Protein AF-A0A1X0QSN0-F1 (afdb_monomer_lite)

Structure (mmCIF, N/CA/C/O backbone):
data_AF-A0A1X0QSN0-F1
#
_entry.id   AF-A0A1X0QSN0-F1
#
loop_
_atom_site.group_PDB
_atom_site.id
_atom_site.type_symbol
_atom_site.label_atom_id
_atom_site.label_alt_id
_atom_site.label_comp_id
_atom_site.label_asym_id
_atom_site.label_entity_id
_atom_site.label_seq_id
_atom_site.pdbx_PDB_ins_code
_atom_site.Cartn_x
_atom_site.Cartn_y
_atom_site.Cartn_z
_atom_site.occupancy
_atom_site.B_iso_or_equiv
_atom_site.auth_seq_id
_atom_site.auth_comp_id
_atom_site.auth_asym_id
_atom_site.auth_atom_id
_atom_site.pdbx_PDB_model_num
ATOM 1 N N . MET A 1 1 ? 31.494 -22.945 -21.899 1.00 35.03 1 MET A N 1
ATOM 2 C CA . MET A 1 1 ? 31.257 -22.246 -20.621 1.00 35.03 1 MET A CA 1
ATOM 3 C C . MET A 1 1 ? 31.284 -20.762 -20.936 1.00 35.03 1 MET A C 1
ATOM 5 O O . MET A 1 1 ? 32.358 -20.202 -21.082 1.00 35.03 1 MET A O 1
ATOM 9 N N . ALA A 1 2 ? 30.118 -20.188 -21.227 1.00 31.03 2 ALA A N 1
ATOM 10 C CA . ALA A 1 2 ? 29.976 -18.769 -21.532 1.00 31.03 2 ALA A CA 1
ATOM 11 C C . ALA A 1 2 ? 29.382 -18.105 -20.291 1.00 31.03 2 ALA A C 1
ATOM 13 O O . ALA A 1 2 ? 28.341 -18.544 -19.804 1.00 31.03 2 ALA A O 1
ATOM 14 N N . ILE A 1 3 ? 30.094 -17.122 -19.748 1.00 39.66 3 ILE A N 1
ATOM 15 C CA . ILE A 1 3 ? 29.598 -16.263 -18.678 1.00 39.66 3 ILE A CA 1
ATOM 16 C C . ILE A 1 3 ? 28.596 -15.323 -19.343 1.00 39.66 3 ILE A C 1
ATOM 18 O O . ILE A 1 3 ? 28.978 -14.517 -20.189 1.00 39.66 3 ILE A O 1
ATOM 22 N N . VAL A 1 4 ? 27.316 -15.496 -19.027 1.00 39.47 4 VAL A N 1
ATOM 23 C CA . VAL A 1 4 ? 26.269 -14.566 -19.448 1.00 39.47 4 VAL A CA 1
ATOM 24 C C . VAL A 1 4 ? 26.331 -13.396 -18.474 1.00 39.47 4 VAL A C 1
ATOM 26 O O . VAL A 1 4 ? 26.205 -13.576 -17.265 1.00 39.47 4 VAL A O 1
ATOM 29 N N . ASN A 1 5 ? 26.653 -12.223 -19.010 1.00 39.06 5 ASN A N 1
ATOM 30 C CA . ASN A 1 5 ? 26.757 -10.976 -18.271 1.00 39.06 5 ASN A CA 1
ATOM 31 C C . ASN A 1 5 ? 25.329 -10.459 -18.045 1.00 39.06 5 ASN A C 1
ATOM 33 O O . ASN A 1 5 ? 24.716 -9.909 -18.956 1.00 39.06 5 ASN A O 1
ATOM 37 N N . ASP A 1 6 ? 24.794 -10.682 -16.850 1.00 46.66 6 ASP A N 1
ATOM 38 C CA . ASP A 1 6 ? 23.385 -10.459 -16.484 1.00 46.66 6 ASP A CA 1
ATOM 39 C C . ASP A 1 6 ? 23.054 -8.978 -16.182 1.00 46.66 6 ASP A C 1
ATOM 41 O O . ASP A 1 6 ? 22.202 -8.662 -15.356 1.00 46.66 6 ASP A O 1
ATOM 45 N N . SER A 1 7 ? 23.775 -8.034 -16.797 1.00 49.53 7 SER A N 1
ATOM 46 C CA . SER A 1 7 ? 23.717 -6.608 -16.436 1.00 49.53 7 SER A CA 1
ATOM 47 C C . SER A 1 7 ? 23.058 -5.698 -17.476 1.00 49.53 7 SER A C 1
ATOM 49 O O . SER A 1 7 ? 23.071 -4.484 -17.291 1.00 49.53 7 SER A O 1
ATOM 51 N N . GLU A 1 8 ? 22.487 -6.235 -18.558 1.00 43.44 8 GLU A N 1
ATOM 52 C CA . GLU A 1 8 ? 21.921 -5.419 -19.650 1.00 43.44 8 GLU A CA 1
ATOM 53 C C . GLU A 1 8 ? 20.454 -5.711 -20.015 1.00 43.44 8 GLU A C 1
ATOM 55 O O . GLU A 1 8 ? 19.983 -5.217 -21.033 1.00 43.44 8 GLU A O 1
ATOM 60 N N . ASP A 1 9 ? 19.680 -6.417 -19.183 1.00 45.47 9 ASP A N 1
ATOM 61 C CA . ASP A 1 9 ? 18.291 -6.785 -19.536 1.00 45.47 9 ASP A CA 1
ATOM 62 C C . ASP A 1 9 ? 17.195 -5.999 -18.788 1.00 45.47 9 ASP A C 1
ATOM 64 O O . ASP A 1 9 ? 16.027 -6.376 -18.757 1.00 45.47 9 ASP A O 1
ATOM 68 N N . ASN A 1 10 ? 17.541 -4.836 -18.224 1.00 48.31 10 ASN A N 1
ATOM 69 C CA . ASN A 1 10 ? 16.561 -3.901 -17.646 1.00 48.31 10 ASN A CA 1
ATOM 70 C C . ASN A 1 10 ? 16.031 -2.864 -18.657 1.00 48.31 10 ASN A C 1
ATOM 72 O O . ASN A 1 10 ? 15.166 -2.051 -18.321 1.00 48.31 10 ASN A O 1
ATOM 76 N N . LEU A 1 11 ? 16.512 -2.874 -19.908 1.00 42.22 11 LEU A N 1
ATOM 77 C CA . LEU A 1 11 ? 16.116 -1.885 -20.920 1.00 42.22 11 LEU A CA 1
ATOM 78 C C . LEU A 1 11 ? 14.789 -2.209 -21.637 1.00 42.22 11 LEU A C 1
ATOM 80 O O . LEU A 1 11 ? 14.264 -1.354 -22.350 1.00 42.22 11 LEU A O 1
ATOM 84 N N . HIS A 1 12 ? 14.223 -3.405 -21.437 1.00 46.59 12 HIS A N 1
ATOM 85 C CA . HIS A 1 12 ? 13.094 -3.919 -22.227 1.00 46.59 12 HIS A CA 1
ATOM 86 C C . HIS A 1 12 ? 11.853 -4.326 -21.421 1.00 46.59 12 HIS A C 1
ATOM 88 O O . HIS A 1 12 ? 10.980 -5.032 -21.932 1.00 46.59 12 HIS A O 1
ATOM 94 N N . LEU A 1 13 ? 11.693 -3.843 -20.186 1.00 45.81 13 LEU A N 1
ATOM 95 C CA . LEU A 1 13 ? 10.382 -3.930 -19.546 1.00 45.81 13 LEU A CA 1
ATOM 96 C C . LEU A 1 13 ? 9.405 -3.020 -20.308 1.00 45.81 13 LEU A C 1
ATOM 98 O O . LEU A 1 13 ? 9.605 -1.804 -20.386 1.00 45.81 13 LEU A O 1
ATOM 102 N N . LEU A 1 14 ? 8.359 -3.628 -20.890 1.00 40.97 14 LEU A N 1
ATOM 103 C CA . LEU A 1 14 ? 7.193 -2.925 -21.439 1.00 40.97 14 LEU A CA 1
ATOM 104 C C . LEU A 1 14 ? 6.759 -1.835 -20.453 1.00 40.97 14 LEU A C 1
ATOM 106 O O . LEU A 1 14 ? 6.867 -2.027 -19.245 1.00 40.97 14 LEU A O 1
ATOM 110 N N . PHE A 1 15 ? 6.275 -0.696 -20.950 1.00 46.91 15 PHE A N 1
ATOM 111 C CA . PHE A 1 15 ? 5.929 0.459 -20.111 1.00 46.91 15 PHE A CA 1
ATOM 112 C C . PHE A 1 15 ? 5.010 0.097 -18.928 1.00 46.91 15 PHE A C 1
ATOM 114 O O . PHE A 1 15 ? 5.163 0.682 -17.867 1.00 46.91 15 PHE A O 1
ATOM 121 N N . GLU A 1 16 ? 4.151 -0.915 -19.095 1.00 44.47 16 GLU A N 1
ATOM 122 C CA . GLU A 1 16 ? 3.235 -1.494 -18.094 1.00 44.47 16 GLU A CA 1
ATOM 123 C C . GLU A 1 16 ? 3.913 -2.336 -16.991 1.00 44.47 16 GLU A C 1
ATOM 125 O O . GLU A 1 16 ? 3.261 -2.753 -16.041 1.00 44.47 16 GLU A O 1
ATOM 130 N N . ARG A 1 17 ? 5.212 -2.628 -17.121 1.00 47.34 17 ARG A N 1
ATOM 131 C CA . ARG A 1 17 ? 6.011 -3.446 -16.191 1.00 47.34 17 ARG A CA 1
ATOM 132 C C . ARG A 1 17 ? 7.044 -2.634 -15.412 1.00 47.34 17 ARG A C 1
ATOM 134 O O . ARG A 1 17 ? 7.870 -3.213 -14.711 1.00 47.34 17 ARG A O 1
ATOM 141 N N . ARG A 1 18 ? 7.043 -1.303 -15.538 1.00 57.09 18 ARG A N 1
ATOM 142 C CA . ARG A 1 18 ? 7.853 -0.445 -14.663 1.00 57.09 18 ARG A CA 1
ATOM 143 C C . ARG A 1 18 ? 7.168 -0.357 -13.297 1.00 57.09 18 ARG A C 1
ATOM 145 O O . ARG A 1 18 ? 5.959 -0.141 -13.243 1.00 57.09 18 ARG A O 1
ATOM 152 N N . SER A 1 19 ? 7.935 -0.476 -12.212 1.00 57.44 19 SER A N 1
ATOM 153 C CA . SER A 1 19 ? 7.474 -0.181 -10.843 1.00 57.44 19 SER A CA 1
ATOM 154 C C . SER A 1 19 ? 6.618 1.091 -10.831 1.00 57.44 19 SER A C 1
ATOM 156 O O . SER A 1 19 ? 7.028 2.100 -11.413 1.00 57.44 19 SER A O 1
ATOM 158 N N . GLY A 1 20 ? 5.425 1.049 -10.237 1.00 60.78 20 GLY A N 1
ATOM 159 C CA . GLY A 1 20 ? 4.528 2.203 -10.186 1.00 60.78 20 GLY A CA 1
ATOM 160 C C . GLY A 1 20 ? 3.598 2.386 -11.392 1.00 60.78 20 GLY A C 1
ATOM 161 O O . GLY A 1 20 ? 2.841 3.362 -11.408 1.00 60.78 20 GLY A O 1
ATOM 162 N N . THR A 1 21 ? 3.610 1.511 -12.406 1.00 66.62 21 THR A N 1
ATOM 163 C CA . THR A 1 21 ? 2.758 1.652 -13.616 1.00 66.62 21 THR A CA 1
ATOM 164 C C . THR A 1 21 ? 1.676 0.585 -13.775 1.00 66.62 21 THR A C 1
ATOM 166 O O . THR A 1 21 ? 0.751 0.784 -14.567 1.00 66.62 21 THR A O 1
ATOM 169 N N . ASP A 1 22 ? 1.723 -0.501 -12.998 1.00 74.88 22 ASP A N 1
ATOM 170 C CA . ASP A 1 22 ? 0.722 -1.563 -13.080 1.00 74.88 22 ASP A CA 1
ATOM 171 C C . ASP A 1 22 ? -0.625 -1.095 -12.511 1.00 74.88 22 ASP A C 1
ATOM 173 O O . ASP A 1 22 ? -0.839 -0.980 -11.303 1.00 74.88 22 ASP A O 1
ATOM 177 N N . THR A 1 23 ? -1.563 -0.823 -13.413 1.00 79.75 23 THR A N 1
ATOM 178 C CA . THR A 1 23 ? -2.895 -0.327 -13.053 1.00 79.75 23 THR A CA 1
ATOM 179 C C . THR A 1 23 ? -3.766 -1.423 -12.436 1.00 79.75 23 THR A C 1
ATOM 181 O O .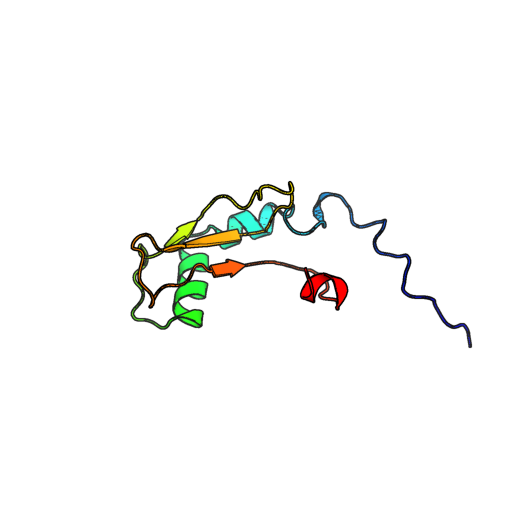 THR A 1 23 ? -4.623 -1.123 -11.604 1.00 79.75 23 THR A O 1
ATOM 184 N N . THR A 1 24 ? -3.538 -2.691 -12.792 1.00 85.44 24 THR A N 1
ATOM 185 C CA . THR A 1 24 ? -4.351 -3.813 -12.300 1.00 85.44 24 THR A CA 1
ATOM 186 C C . THR A 1 24 ? -4.066 -4.059 -10.830 1.00 85.44 24 THR A C 1
ATOM 188 O O . THR A 1 24 ? -4.988 -4.066 -10.013 1.00 85.44 24 THR A O 1
ATOM 191 N N . SER A 1 25 ? -2.788 -4.183 -10.476 1.00 84.50 25 SER A N 1
ATOM 192 C CA . SER A 1 25 ? -2.392 -4.353 -9.081 1.00 84.50 25 SER A CA 1
ATOM 193 C C . SER A 1 25 ? -2.808 -3.155 -8.233 1.00 84.50 25 SER A C 1
ATOM 195 O O . SER A 1 25 ? -3.373 -3.336 -7.159 1.00 84.50 25 SER A O 1
ATOM 197 N N . LYS A 1 26 ? -2.658 -1.925 -8.740 1.00 86.69 26 LYS A N 1
ATOM 198 C CA . LYS A 1 26 ? -3.157 -0.722 -8.054 1.00 86.69 26 LYS A CA 1
ATOM 199 C C . LYS A 1 26 ? -4.650 -0.789 -7.756 1.00 86.69 26 LYS A C 1
ATOM 201 O O . LYS A 1 26 ? -5.060 -0.411 -6.660 1.00 86.69 26 LYS A O 1
ATOM 206 N N . LEU A 1 27 ? -5.462 -1.260 -8.702 1.00 90.06 27 LEU A N 1
ATOM 207 C CA . LEU A 1 27 ? -6.903 -1.390 -8.503 1.00 90.06 27 LEU A CA 1
ATOM 208 C C . LEU A 1 27 ? -7.229 -2.414 -7.409 1.00 90.06 27 LEU A C 1
ATOM 210 O O . LEU A 1 27 ? -8.003 -2.105 -6.508 1.00 90.06 27 LEU A O 1
ATOM 214 N N . VAL A 1 28 ? -6.607 -3.596 -7.464 1.00 93.31 28 VAL A N 1
ATOM 215 C CA . VAL A 1 28 ? -6.806 -4.665 -6.470 1.00 93.31 28 VAL A CA 1
ATOM 216 C C . VAL A 1 28 ? -6.401 -4.195 -5.077 1.00 93.31 28 VAL A C 1
ATOM 218 O O . VAL A 1 28 ? -7.132 -4.399 -4.119 1.00 93.31 28 VAL A O 1
ATOM 221 N N . MET A 1 29 ? -5.264 -3.520 -4.959 1.00 92.00 29 MET A N 1
ATOM 222 C CA . MET A 1 29 ? -4.739 -3.057 -3.675 1.00 92.00 29 MET A CA 1
ATOM 223 C C . MET A 1 29 ? -5.584 -1.933 -3.065 1.00 92.00 29 MET A C 1
ATOM 225 O O . MET A 1 29 ? -5.739 -1.861 -1.851 1.00 92.00 29 MET A O 1
ATOM 229 N N . ASN A 1 30 ? -6.196 -1.087 -3.894 1.00 91.19 30 ASN A N 1
ATOM 230 C CA . ASN A 1 30 ? -7.121 -0.062 -3.412 1.00 91.19 30 ASN A CA 1
ATOM 231 C C . ASN A 1 30 ? -8.518 -0.600 -3.063 1.00 91.19 30 ASN A C 1
ATOM 233 O O . ASN A 1 30 ? -9.323 0.152 -2.504 1.00 91.19 30 ASN A O 1
ATOM 237 N N . ASP A 1 31 ? -8.817 -1.874 -3.340 1.00 94.06 31 ASP A N 1
ATOM 238 C CA . ASP A 1 31 ? -10.027 -2.509 -2.827 1.00 94.06 31 ASP A CA 1
ATOM 239 C C . ASP A 1 31 ? -10.022 -2.505 -1.292 1.00 94.06 31 ASP A C 1
ATOM 241 O O . ASP A 1 31 ? -9.020 -2.808 -0.637 1.00 94.06 31 ASP A O 1
ATOM 245 N N . LYS A 1 32 ? -11.172 -2.174 -0.700 1.00 92.62 32 LYS A N 1
ATOM 246 C CA . LYS A 1 32 ? -11.306 -2.055 0.756 1.00 92.62 32 LYS A CA 1
ATOM 247 C C . LYS A 1 32 ? -10.946 -3.364 1.466 1.00 92.62 32 LYS A C 1
ATOM 249 O O . LYS A 1 32 ? -10.308 -3.326 2.514 1.00 92.62 32 LYS A O 1
ATOM 254 N N . THR A 1 33 ? -11.333 -4.502 0.898 1.00 93.81 33 THR A N 1
ATOM 255 C CA . THR A 1 33 ? -11.092 -5.827 1.479 1.00 93.81 33 THR A CA 1
ATOM 256 C C . THR A 1 33 ? -9.603 -6.135 1.493 1.00 93.81 33 THR A C 1
ATOM 258 O O . THR A 1 33 ? -9.063 -6.501 2.533 1.00 93.81 33 THR A O 1
ATOM 261 N N . VAL A 1 34 ? -8.925 -5.933 0.360 1.00 94.06 34 VAL A N 1
ATOM 262 C CA . VAL A 1 34 ? -7.486 -6.199 0.218 1.00 94.06 34 VAL A CA 1
ATOM 263 C C . VAL A 1 34 ? -6.673 -5.295 1.138 1.00 94.06 34 VAL A C 1
ATOM 265 O O . VAL A 1 34 ? -5.832 -5.781 1.893 1.00 94.06 34 VAL A O 1
ATOM 268 N N . LYS A 1 35 ? -6.975 -3.994 1.151 1.00 93.81 35 LYS A N 1
ATOM 269 C CA . LYS A 1 35 ? -6.341 -3.037 2.061 1.00 93.81 35 LYS A CA 1
ATOM 270 C C . LYS A 1 35 ? -6.488 -3.463 3.528 1.00 93.81 35 LYS A C 1
ATOM 272 O O . LYS A 1 35 ? -5.498 -3.475 4.255 1.00 93.81 35 LYS A O 1
ATOM 277 N N . ASN A 1 36 ? -7.689 -3.853 3.958 1.00 92.44 36 ASN A N 1
ATOM 278 C CA . ASN A 1 36 ? -7.931 -4.266 5.344 1.00 92.44 36 ASN A CA 1
ATOM 279 C C . ASN A 1 36 ? -7.209 -5.570 5.702 1.00 92.44 36 ASN A C 1
ATOM 281 O O . ASN A 1 36 ? -6.714 -5.690 6.819 1.00 92.44 36 ASN A O 1
ATOM 285 N N . ILE A 1 37 ? -7.111 -6.522 4.767 1.00 93.44 37 ILE A N 1
ATOM 286 C CA . ILE A 1 37 ? -6.308 -7.740 4.955 1.00 93.44 37 ILE A CA 1
ATOM 287 C C . ILE A 1 37 ? -4.848 -7.363 5.219 1.00 93.44 37 ILE A C 1
ATOM 289 O O . ILE A 1 37 ? -4.286 -7.790 6.222 1.00 93.44 37 ILE A O 1
ATOM 293 N N . ILE A 1 38 ? -4.256 -6.519 4.369 1.00 93.50 38 ILE A N 1
ATOM 294 C CA . ILE A 1 38 ? -2.851 -6.102 4.496 1.00 93.50 38 ILE A CA 1
ATOM 295 C C . ILE A 1 38 ? -2.603 -5.403 5.835 1.00 93.50 38 ILE A C 1
ATOM 297 O O . ILE A 1 38 ? -1.650 -5.726 6.539 1.00 93.50 38 ILE A O 1
ATOM 301 N N . ILE A 1 39 ? -3.460 -4.448 6.197 1.00 92.50 39 ILE A N 1
ATOM 302 C CA . ILE A 1 39 ? -3.304 -3.670 7.429 1.00 92.50 39 ILE A CA 1
ATOM 303 C C . ILE A 1 39 ? -3.401 -4.569 8.661 1.00 92.50 39 ILE A C 1
ATOM 305 O O . ILE A 1 39 ? -2.561 -4.468 9.554 1.00 92.50 39 ILE A O 1
ATOM 309 N N . ASN A 1 40 ? -4.403 -5.448 8.710 1.00 92.62 40 ASN A N 1
ATOM 310 C CA . ASN A 1 40 ? -4.600 -6.335 9.852 1.00 92.62 40 ASN A CA 1
ATOM 311 C C . ASN A 1 40 ? -3.486 -7.376 9.975 1.00 92.62 40 ASN A C 1
ATOM 313 O O . ASN A 1 40 ? -3.116 -7.724 11.094 1.00 92.62 40 ASN A O 1
ATOM 317 N N . GLU A 1 41 ? -2.922 -7.836 8.858 1.00 93.38 41 GLU A N 1
ATOM 318 C CA . GLU A 1 41 ? -1.779 -8.751 8.875 1.00 93.38 41 GLU A CA 1
ATOM 319 C C . GLU A 1 41 ? -0.512 -8.067 9.411 1.00 93.38 41 GLU A C 1
ATOM 321 O O . GLU A 1 41 ? 0.236 -8.656 10.187 1.00 93.38 41 GLU A O 1
ATOM 326 N N . LEU A 1 42 ? -0.280 -6.801 9.046 1.00 92.12 42 LEU A N 1
ATOM 327 C CA . LEU A 1 42 ? 0.916 -6.063 9.465 1.00 92.12 42 LEU A CA 1
ATOM 328 C C . LEU A 1 42 ? 0.829 -5.517 10.895 1.00 92.12 42 LEU A C 1
ATOM 330 O O . LEU A 1 42 ? 1.833 -5.487 11.605 1.00 92.12 42 LEU A O 1
ATOM 334 N N . LEU A 1 43 ? -0.345 -5.034 11.305 1.00 90.31 43 LEU A N 1
ATOM 335 C CA . LEU A 1 43 ? -0.523 -4.251 12.535 1.00 90.31 43 LEU A CA 1
ATOM 336 C C . LEU A 1 43 ? -1.444 -4.924 13.564 1.00 90.31 43 LEU A C 1
ATOM 338 O O . LEU A 1 43 ? -1.557 -4.451 14.697 1.00 90.31 43 LEU A O 1
ATOM 342 N N . GLY A 1 44 ? -2.075 -6.039 13.198 1.00 89.06 44 GLY A N 1
ATOM 343 C CA . GLY A 1 44 ? -2.945 -6.831 14.057 1.00 89.06 44 GLY A CA 1
ATOM 344 C C . GLY A 1 44 ? -4.442 -6.507 13.923 1.00 89.06 44 GLY A C 1
ATOM 345 O O . GLY A 1 44 ? -4.832 -5.488 13.355 1.00 89.06 44 GLY A O 1
ATOM 346 N N . PRO A 1 45 ? -5.311 -7.355 14.504 1.00 85.38 45 PRO A N 1
ATOM 347 C CA . PRO A 1 45 ? -6.762 -7.342 14.273 1.00 85.38 45 PRO A CA 1
ATOM 348 C C . PRO A 1 45 ? -7.515 -6.183 14.946 1.00 85.38 45 PRO A C 1
ATOM 350 O O . PRO A 1 45 ? -8.722 -6.048 14.770 1.00 85.38 45 PRO A O 1
ATOM 353 N N . ASN A 1 46 ? -6.833 -5.364 15.751 1.00 84.75 46 ASN A N 1
ATOM 354 C CA . ASN A 1 46 ? -7.448 -4.239 16.462 1.00 84.75 46 ASN A CA 1
ATOM 355 C C . ASN A 1 46 ? -7.544 -2.973 15.597 1.00 84.75 46 ASN A C 1
ATOM 357 O O . ASN A 1 46 ? -8.038 -1.944 16.060 1.00 84.75 46 ASN A O 1
ATOM 361 N N . ILE A 1 47 ? -7.046 -3.027 14.362 1.00 85.25 47 ILE A N 1
ATOM 362 C CA . ILE A 1 47 ? -7.069 -1.904 13.441 1.00 85.25 47 ILE A CA 1
ATOM 363 C C . ILE A 1 47 ? -8.405 -1.886 12.693 1.00 85.25 47 ILE A C 1
ATOM 365 O O . ILE A 1 47 ? -8.834 -2.869 12.099 1.00 85.25 47 ILE A O 1
ATOM 369 N N . THR A 1 48 ? -9.104 -0.755 12.751 1.00 83.50 48 THR A N 1
ATOM 370 C CA . THR A 1 48 ? -10.438 -0.624 12.155 1.00 83.50 48 THR A CA 1
ATOM 371 C C . THR A 1 48 ? -10.362 -0.355 10.654 1.00 83.50 48 THR A C 1
ATOM 373 O O . THR A 1 48 ? -9.440 0.302 10.174 1.00 83.50 48 THR A O 1
ATOM 376 N N . ASP A 1 49 ? -11.390 -0.765 9.911 1.00 75.12 49 ASP A N 1
ATOM 377 C CA . ASP A 1 49 ? -11.513 -0.612 8.448 1.00 75.12 49 ASP A CA 1
ATOM 37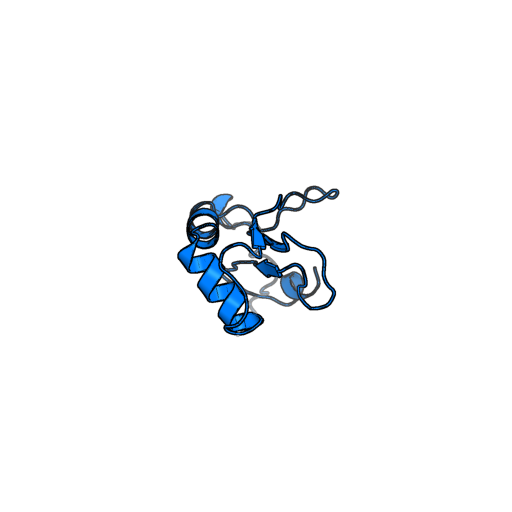8 C C . ASP A 1 49 ? -11.365 0.826 7.896 1.00 75.12 49 ASP A C 1
ATOM 380 O O . ASP A 1 49 ? -11.257 1.019 6.683 1.00 75.12 49 ASP A O 1
ATOM 384 N N . TYR A 1 50 ? -11.419 1.843 8.761 1.00 81.19 50 TYR A N 1
ATOM 385 C CA . TYR A 1 50 ? -11.370 3.270 8.406 1.00 81.19 50 TYR A CA 1
ATOM 386 C C . TYR A 1 50 ? -10.121 3.982 8.933 1.00 81.19 50 TYR A C 1
ATOM 388 O O . TYR A 1 50 ? -9.983 5.194 8.783 1.00 81.19 50 TYR A O 1
ATOM 396 N N . SER A 1 51 ? -9.211 3.235 9.553 1.00 88.31 51 SER A N 1
ATOM 397 C CA . SER A 1 51 ? -7.978 3.769 10.132 1.00 88.31 51 SER A CA 1
ATOM 398 C C . SER A 1 51 ? -6.928 4.148 9.088 1.00 88.31 51 SER A C 1
ATOM 400 O O . SER A 1 51 ? -6.012 4.889 9.416 1.00 88.31 51 SER A O 1
ATOM 402 N N . TYR A 1 52 ? -7.068 3.689 7.839 1.00 93.88 52 TYR A N 1
ATOM 403 C CA . TYR A 1 52 ? -6.159 4.018 6.742 1.00 93.88 52 TYR A CA 1
ATOM 404 C C . TYR A 1 52 ? -6.896 4.395 5.459 1.00 93.88 52 TYR A C 1
ATOM 406 O O . TYR A 1 52 ? -7.886 3.771 5.049 1.00 93.88 52 TYR A O 1
ATOM 414 N N . GLN A 1 53 ? -6.329 5.365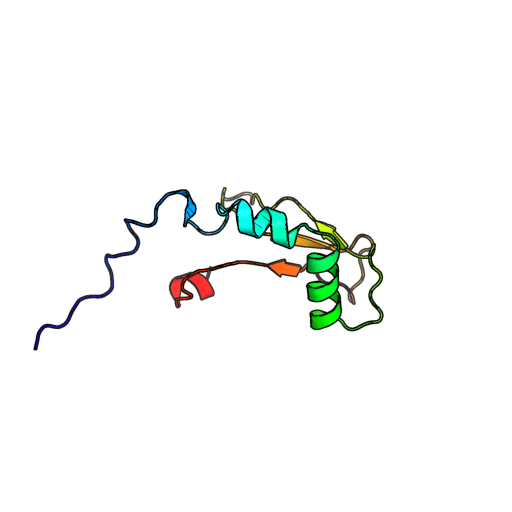 4.754 1.00 93.38 53 GLN A N 1
ATOM 415 C CA . GLN A 1 53 ? -6.754 5.803 3.430 1.00 93.38 53 GLN A CA 1
ATOM 416 C C . GLN A 1 53 ? -5.604 5.702 2.431 1.00 93.38 53 GLN A C 1
ATOM 418 O O . GLN A 1 53 ? -4.436 5.815 2.798 1.00 93.38 53 GLN A O 1
ATOM 423 N N . SER A 1 54 ? -5.943 5.502 1.163 1.00 93.00 54 SER A N 1
ATOM 424 C CA . SER A 1 54 ? -4.962 5.537 0.085 1.00 93.00 54 SER A CA 1
ATOM 425 C C . SER A 1 54 ? -4.524 6.976 -0.179 1.00 93.00 54 SER A C 1
ATOM 427 O O . SER A 1 54 ? -5.350 7.889 -0.180 1.00 93.00 54 SER A O 1
ATOM 429 N N . ALA A 1 55 ? -3.233 7.174 -0.409 1.00 92.06 55 ALA A N 1
ATOM 430 C CA . ALA A 1 55 ? -2.626 8.474 -0.660 1.00 92.06 55 ALA A CA 1
ATOM 431 C C . ALA A 1 55 ? -1.992 8.549 -2.055 1.00 92.06 55 ALA A C 1
ATOM 433 O O . ALA A 1 55 ? -1.879 7.547 -2.764 1.00 92.06 55 ALA A O 1
ATOM 434 N N . SER A 1 56 ? -1.581 9.760 -2.447 1.00 89.38 56 SER A N 1
ATOM 435 C CA . SER A 1 56 ? -0.801 9.964 -3.671 1.00 89.38 56 SER A CA 1
ATOM 436 C C . SER A 1 56 ? 0.506 9.178 -3.599 1.00 89.38 56 SER A C 1
ATOM 438 O O . SER A 1 56 ? 1.182 9.197 -2.572 1.00 89.38 56 SER A O 1
ATOM 440 N N . THR A 1 57 ? 0.866 8.529 -4.702 1.00 87.88 57 THR A N 1
ATOM 441 C CA . THR A 1 57 ? 2.128 7.797 -4.855 1.00 87.88 57 THR A CA 1
ATOM 442 C C . THR A 1 57 ? 3.099 8.483 -5.808 1.00 87.88 57 THR A C 1
ATOM 444 O O . THR A 1 57 ? 4.089 7.878 -6.207 1.00 87.88 57 THR A O 1
ATOM 447 N N . GLU A 1 58 ? 2.822 9.732 -6.193 1.00 87.06 58 GLU A N 1
ATOM 448 C CA . GLU A 1 58 ? 3.753 10.568 -6.951 1.00 87.06 58 GLU A CA 1
ATOM 449 C C . GLU A 1 58 ? 4.640 11.372 -6.000 1.00 87.06 58 GLU A C 1
ATOM 451 O O . GLU A 1 58 ? 4.149 12.139 -5.168 1.00 87.06 58 GLU A O 1
ATOM 456 N N . TRP A 1 59 ? 5.950 11.205 -6.154 1.00 83.19 59 TRP A N 1
ATOM 457 C CA . TRP A 1 59 ? 6.962 11.832 -5.312 1.00 83.19 59 TRP A CA 1
ATOM 458 C C . TRP A 1 59 ? 7.579 13.065 -5.991 1.00 83.19 59 TRP A C 1
ATOM 460 O O . TRP A 1 59 ? 7.454 13.277 -7.202 1.00 83.19 59 TRP A O 1
ATOM 470 N N . SER A 1 60 ? 8.251 13.916 -5.210 1.00 85.94 60 SER A N 1
ATOM 471 C CA . SER A 1 60 ? 8.828 15.188 -5.686 1.00 85.94 60 SER A CA 1
ATOM 472 C C . SER A 1 60 ? 9.954 15.014 -6.714 1.00 85.94 60 SER A C 1
ATOM 474 O O . SER A 1 60 ? 10.206 15.914 -7.516 1.00 85.94 60 SER A O 1
ATOM 476 N N . ASP A 1 61 ? 10.594 13.850 -6.731 1.00 80.38 61 ASP A N 1
ATOM 477 C CA . ASP A 1 61 ? 11.616 13.426 -7.692 1.00 80.38 61 ASP A CA 1
ATOM 478 C C . ASP A 1 61 ? 11.027 12.795 -8.971 1.00 80.38 61 ASP A C 1
ATOM 480 O O . ASP A 1 61 ? 11.769 12.334 -9.839 1.00 80.38 61 ASP A O 1
ATOM 484 N N . ARG A 1 62 ? 9.692 12.827 -9.123 1.00 74.31 62 ARG A N 1
ATOM 485 C CA . ARG A 1 62 ? 8.917 12.211 -10.215 1.00 74.31 62 ARG A CA 1
ATOM 486 C C . ARG A 1 62 ? 8.926 10.685 -10.208 1.00 74.31 62 ARG A C 1
ATOM 488 O O . ARG A 1 62 ? 8.447 10.080 -11.173 1.00 74.31 62 ARG A O 1
ATOM 495 N N . MET A 1 63 ? 9.433 10.056 -9.152 1.00 74.94 63 MET A N 1
ATOM 496 C CA . MET A 1 63 ? 9.237 8.630 -8.957 1.00 74.94 63 MET A CA 1
ATOM 497 C C . MET A 1 63 ? 7.782 8.351 -8.588 1.00 74.94 63 MET A C 1
ATOM 499 O O . MET A 1 63 ? 7.064 9.215 -8.073 1.00 74.94 63 MET A O 1
ATOM 503 N N . LYS A 1 64 ? 7.332 7.137 -8.904 1.00 80.06 64 LYS A N 1
ATOM 504 C CA . LYS A 1 64 ? 5.983 6.678 -8.589 1.00 80.06 64 LYS A CA 1
ATOM 505 C C . LYS A 1 64 ? 6.044 5.334 -7.895 1.00 80.06 64 LYS A C 1
ATOM 507 O O . LYS A 1 64 ? 6.627 4.400 -8.442 1.00 80.06 64 LYS A O 1
ATOM 512 N N . SER A 1 65 ? 5.404 5.257 -6.742 1.00 85.12 65 SER A N 1
ATOM 513 C CA . SER A 1 65 ? 5.166 3.997 -6.045 1.00 85.12 65 SER A CA 1
ATOM 514 C C . SER A 1 65 ? 3.885 3.325 -6.525 1.00 85.12 65 SER A C 1
ATOM 516 O O . SER A 1 65 ? 3.032 3.946 -7.185 1.00 85.12 65 SER A O 1
ATOM 518 N N . ASP A 1 66 ? 3.726 2.048 -6.187 1.00 88.00 66 ASP A N 1
ATOM 519 C CA . ASP A 1 66 ? 2.478 1.359 -6.477 1.00 88.00 66 ASP A CA 1
ATOM 520 C C . ASP A 1 66 ? 1.338 1.875 -5.595 1.00 88.00 66 ASP A C 1
ATOM 522 O O . ASP A 1 66 ? 0.423 2.524 -6.117 1.00 88.00 66 ASP A O 1
ATOM 526 N N . VAL A 1 67 ? 1.402 1.655 -4.275 1.00 92.25 67 VAL A N 1
ATOM 527 C CA . VAL A 1 67 ? 0.331 2.037 -3.337 1.00 92.25 67 VAL A CA 1
ATOM 528 C C . VAL A 1 67 ? 0.881 2.546 -2.006 1.00 92.25 67 VAL A C 1
ATOM 530 O O . VAL A 1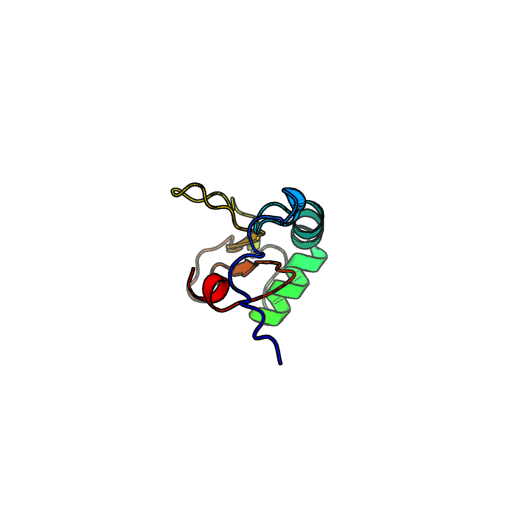 67 ? 1.788 1.955 -1.432 1.00 92.25 67 VAL A O 1
ATOM 533 N N . LEU A 1 68 ? 0.287 3.622 -1.484 1.00 93.88 68 LEU A N 1
ATOM 534 C CA . LEU A 1 68 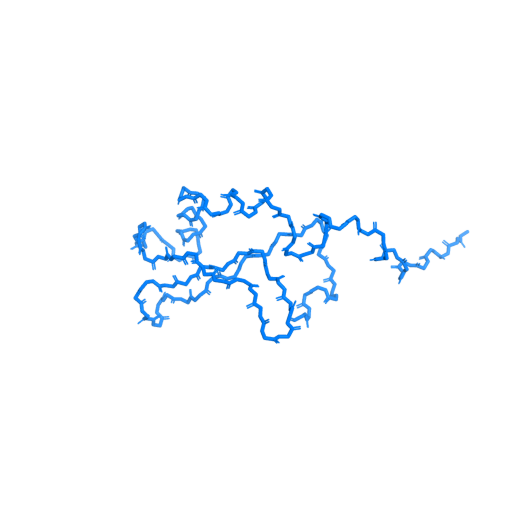? 0.581 4.168 -0.161 1.00 93.88 68 LEU A CA 1
ATOM 535 C C . LEU A 1 68 ? -0.701 4.238 0.668 1.00 93.88 68 LEU A C 1
ATOM 537 O O . LEU A 1 68 ? -1.662 4.894 0.261 1.00 93.88 68 LEU A O 1
ATOM 541 N N . TYR A 1 69 ? -0.697 3.619 1.846 1.00 94.81 69 TYR A N 1
ATOM 542 C CA . TYR A 1 69 ? -1.730 3.800 2.860 1.00 94.81 69 TYR A CA 1
ATOM 543 C C . TYR A 1 69 ? -1.218 4.719 3.961 1.00 94.81 69 TYR A C 1
ATOM 545 O O . TYR A 1 69 ? -0.183 4.458 4.574 1.00 94.81 69 TYR A O 1
ATOM 553 N N . ILE A 1 70 ? -1.967 5.779 4.243 1.00 94.31 70 ILE A N 1
ATOM 554 C CA . ILE A 1 70 ? -1.694 6.682 5.359 1.00 94.31 70 ILE A CA 1
ATOM 555 C C . ILE A 1 70 ? -2.781 6.538 6.424 1.00 94.31 70 ILE A C 1
ATOM 557 O O . ILE A 1 70 ? -3.954 6.371 6.068 1.00 94.31 70 ILE A O 1
ATOM 561 N N . PRO A 1 71 ? -2.422 6.621 7.712 1.00 93.25 71 PRO A N 1
ATOM 562 C CA . PRO A 1 71 ? -3.402 6.661 8.781 1.00 93.25 71 PRO A CA 1
ATOM 563 C C . PRO A 1 71 ? -4.353 7.847 8.611 1.00 93.25 71 PRO A C 1
ATOM 565 O O . PRO A 1 71 ? -3.939 8.936 8.204 1.00 93.25 71 PRO A O 1
ATOM 568 N N . THR A 1 72 ? -5.625 7.654 8.937 1.00 90.50 72 THR A N 1
ATOM 569 C CA . THR A 1 72 ? -6.600 8.750 9.023 1.00 90.50 72 THR A CA 1
ATOM 570 C C . THR A 1 72 ? -6.402 9.575 10.293 1.00 90.50 72 THR A C 1
ATOM 572 O O . THR A 1 72 ? -6.622 10.785 10.276 1.00 90.50 72 THR A O 1
ATOM 575 N N . GLU A 1 73 ? -5.901 8.946 11.357 1.00 85.12 73 GLU A N 1
ATOM 576 C CA . GLU A 1 73 ? -5.470 9.594 12.593 1.00 85.12 73 GLU A CA 1
ATOM 577 C C . GLU A 1 73 ? -3.971 9.362 12.798 1.00 85.12 73 GLU A C 1
ATOM 579 O O . GLU A 1 73 ? -3.490 8.231 12.814 1.00 85.12 73 GLU A O 1
ATOM 584 N N . VAL A 1 74 ? -3.203 10.444 12.938 1.00 75.69 74 VAL A N 1
ATOM 585 C CA . VAL A 1 74 ? -1.750 10.344 13.102 1.00 75.69 74 VAL A CA 1
ATOM 586 C C . VAL A 1 74 ? -1.434 9.897 14.528 1.00 75.69 74 VAL A C 1
ATOM 588 O O . VAL A 1 74 ? -1.616 10.656 15.479 1.00 75.69 74 VAL A O 1
ATOM 591 N N . SER A 1 75 ? -0.918 8.676 14.678 1.00 78.81 75 SER A N 1
ATOM 592 C CA . SER A 1 75 ? -0.390 8.162 15.943 1.00 78.81 75 SER A CA 1
ATOM 593 C C . SER A 1 75 ? 0.907 7.384 15.716 1.00 78.81 75 SER A C 1
ATOM 595 O O . SER A 1 75 ? 1.112 6.793 14.659 1.00 78.81 75 SER A O 1
ATOM 597 N N . TYR A 1 76 ? 1.783 7.329 16.724 1.00 74.25 76 TYR A N 1
ATOM 598 C CA . TYR A 1 76 ? 3.018 6.533 16.646 1.00 74.25 76 TYR A CA 1
ATOM 599 C C . TYR A 1 76 ? 2.767 5.027 16.469 1.00 74.25 76 TYR A C 1
ATOM 601 O O . TYR A 1 76 ? 3.665 4.306 16.045 1.00 74.25 76 TYR A O 1
ATOM 609 N N . ALA A 1 77 ? 1.562 4.550 16.791 1.00 79.88 77 ALA A N 1
ATOM 610 C CA . ALA A 1 77 ? 1.169 3.152 16.642 1.00 79.88 77 ALA A CA 1
ATOM 611 C C . ALA A 1 77 ? 0.701 2.801 15.218 1.00 79.88 77 ALA A C 1
ATOM 613 O O . ALA A 1 77 ? 0.507 1.626 14.915 1.00 79.88 77 ALA A O 1
ATOM 614 N N . GLN A 1 78 ? 0.503 3.798 14.351 1.00 87.06 78 GLN A N 1
ATOM 615 C CA . GLN A 1 78 ? -0.004 3.622 12.993 1.00 87.06 78 GLN A CA 1
ATOM 616 C C . GLN A 1 78 ? 0.959 4.290 12.003 1.00 87.06 78 GLN A C 1
ATOM 618 O O . GLN A 1 78 ? 0.802 5.469 11.693 1.00 87.06 78 GLN A O 1
ATOM 623 N N . PRO A 1 79 ? 2.008 3.586 11.545 1.00 91.44 79 PRO A N 1
ATOM 624 C CA . PRO A 1 79 ? 2.919 4.125 10.545 1.00 91.44 79 PRO A CA 1
ATOM 625 C C . PRO A 1 79 ? 2.277 4.101 9.145 1.00 91.44 79 PRO A C 1
ATOM 627 O O . PRO A 1 79 ? 1.447 3.237 8.867 1.00 91.44 79 PRO A O 1
ATOM 630 N N . PRO A 1 80 ? 2.680 4.990 8.221 1.00 93.25 80 PRO A N 1
ATOM 631 C CA . PRO A 1 80 ? 2.357 4.835 6.805 1.00 93.25 80 PRO A CA 1
ATOM 632 C C . PRO A 1 80 ? 2.847 3.485 6.263 1.00 93.25 80 PRO A C 1
ATOM 634 O O . PRO A 1 80 ? 3.938 3.033 6.612 1.00 93.25 80 PRO A O 1
ATOM 637 N N . ILE A 1 81 ? 2.060 2.866 5.385 1.00 93.19 81 ILE A N 1
ATOM 638 C CA . ILE A 1 81 ? 2.378 1.578 4.760 1.00 93.19 81 ILE A CA 1
ATOM 639 C C . ILE A 1 81 ? 2.559 1.807 3.264 1.00 93.19 81 ILE A C 1
ATOM 641 O O . ILE A 1 81 ? 1.603 2.129 2.558 1.00 93.19 81 ILE A O 1
ATOM 645 N N . LEU A 1 82 ? 3.787 1.627 2.784 1.00 92.62 82 LEU A N 1
ATOM 646 C CA . LEU A 1 82 ? 4.106 1.613 1.361 1.00 92.62 82 LEU A CA 1
ATOM 647 C C . LEU A 1 82 ? 4.073 0.171 0.854 1.00 92.62 82 LEU A C 1
ATOM 649 O O . LEU A 1 82 ? 4.695 -0.703 1.456 1.00 92.62 82 LEU A O 1
ATOM 653 N N . VAL A 1 83 ? 3.371 -0.072 -0.251 1.00 91.00 83 VAL A N 1
ATOM 654 C CA . VAL A 1 83 ? 3.346 -1.376 -0.914 1.00 91.00 83 VAL A CA 1
ATOM 655 C C . VAL A 1 83 ? 3.829 -1.232 -2.349 1.00 91.00 83 VAL A C 1
ATOM 657 O O . VAL A 1 83 ? 3.275 -0.444 -3.113 1.00 91.00 83 VAL A O 1
ATOM 660 N N . GLU A 1 84 ? 4.840 -2.025 -2.696 1.00 87.81 84 GLU A N 1
ATOM 661 C CA . GLU A 1 84 ? 5.411 -2.135 -4.038 1.00 87.81 84 GLU A CA 1
ATOM 662 C C . GLU A 1 84 ? 5.230 -3.566 -4.545 1.00 87.81 84 GLU A C 1
ATOM 664 O O . GLU A 1 84 ? 5.474 -4.530 -3.813 1.00 87.81 84 GLU A O 1
ATOM 669 N N . ILE A 1 85 ? 4.810 -3.712 -5.798 1.00 84.69 85 ILE A N 1
ATOM 670 C CA . ILE A 1 85 ? 4.550 -5.004 -6.429 1.00 84.69 85 ILE A CA 1
ATOM 671 C C . ILE A 1 85 ? 5.540 -5.171 -7.572 1.00 84.69 85 ILE A C 1
ATOM 673 O O . ILE A 1 85 ? 5.493 -4.470 -8.578 1.00 84.69 85 ILE A O 1
ATOM 677 N N . GLN A 1 86 ? 6.454 -6.124 -7.412 1.00 77.38 86 GLN A N 1
ATOM 678 C CA . GLN A 1 86 ? 7.510 -6.385 -8.383 1.00 77.38 86 GLN A CA 1
ATOM 679 C C . GLN A 1 86 ? 7.444 -7.820 -8.882 1.00 77.38 86 GLN A C 1
ATOM 681 O O . GLN A 1 86 ? 7.270 -8.756 -8.105 1.00 77.38 86 GLN A O 1
ATOM 686 N N . ASN A 1 87 ? 7.656 -7.995 -10.186 1.00 76.81 87 ASN A N 1
ATOM 687 C CA . ASN A 1 87 ? 7.836 -9.318 -10.785 1.00 76.81 87 ASN A CA 1
ATOM 688 C C . ASN A 1 87 ? 9.187 -9.948 -10.391 1.00 76.81 87 ASN A C 1
ATOM 690 O O . ASN A 1 87 ? 9.295 -11.161 -10.248 1.00 76.81 87 ASN A O 1
ATOM 694 N N . SER A 1 88 ? 10.218 -9.121 -10.213 1.00 78.06 88 SER A N 1
ATOM 695 C CA . SER A 1 88 ? 11.552 -9.529 -9.775 1.00 78.06 88 SER A CA 1
ATOM 696 C C . SER A 1 88 ? 12.097 -8.504 -8.790 1.00 78.06 88 SER A C 1
ATOM 698 O O . SER A 1 88 ? 12.034 -7.305 -9.053 1.00 78.06 88 SER A O 1
ATOM 700 N N . ILE A 1 89 ? 12.644 -8.979 -7.673 1.00 74.25 89 ILE A N 1
ATOM 701 C CA . ILE A 1 89 ? 13.296 -8.144 -6.664 1.00 74.25 89 ILE A CA 1
ATOM 702 C C . ILE A 1 89 ? 14.802 -8.367 -6.793 1.00 74.25 89 ILE A C 1
ATOM 704 O O . ILE A 1 89 ? 15.274 -9.488 -6.605 1.00 74.25 89 ILE A O 1
ATOM 708 N N . ASP A 1 90 ? 15.546 -7.311 -7.113 1.00 78.06 90 ASP A N 1
ATOM 709 C CA . ASP A 1 90 ? 17.008 -7.320 -7.151 1.00 78.06 90 ASP A CA 1
ATOM 710 C C . ASP A 1 90 ? 17.599 -6.345 -6.119 1.00 78.06 90 ASP A C 1
ATOM 712 O O . ASP A 1 90 ? 16.892 -5.587 -5.448 1.00 78.06 90 ASP A O 1
ATOM 716 N N . GLN A 1 91 ? 18.922 -6.380 -5.949 1.00 78.25 91 GLN A N 1
ATOM 717 C CA . GLN A 1 91 ? 19.589 -5.507 -4.985 1.00 78.25 91 GLN A CA 1
ATOM 718 C C . GLN A 1 91 ? 19.432 -4.025 -5.347 1.00 78.25 91 GLN A C 1
ATOM 720 O O . GLN A 1 91 ? 19.332 -3.200 -4.445 1.00 78.25 91 GLN A O 1
ATOM 725 N N . ALA A 1 92 ? 19.392 -3.683 -6.639 1.00 74.00 92 ALA A N 1
ATOM 726 C CA . ALA A 1 92 ? 19.219 -2.306 -7.091 1.00 74.00 92 ALA A CA 1
ATOM 727 C C . ALA A 1 92 ? 17.840 -1.751 -6.699 1.00 74.00 92 ALA A C 1
ATOM 729 O O . ALA A 1 92 ? 17.728 -0.585 -6.329 1.00 74.00 92 ALA A O 1
ATOM 730 N N 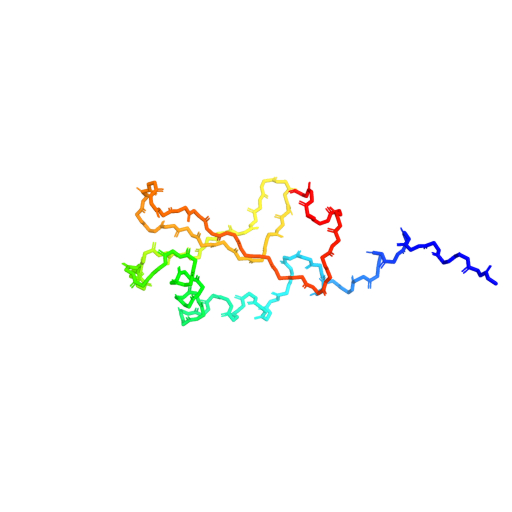. PHE A 1 93 ? 16.808 -2.593 -6.727 1.00 71.44 93 PHE A N 1
ATOM 731 C CA . PHE A 1 93 ? 15.475 -2.270 -6.243 1.00 71.44 93 PHE A CA 1
ATOM 732 C C . PHE A 1 93 ? 15.451 -2.085 -4.722 1.00 71.44 93 PHE A C 1
ATOM 734 O O . PHE A 1 93 ? 14.877 -1.116 -4.237 1.00 71.44 93 PHE A O 1
ATOM 741 N N . MET A 1 94 ? 16.111 -2.968 -3.966 1.00 76.81 94 MET A N 1
ATOM 742 C CA . MET A 1 94 ? 16.095 -2.928 -2.496 1.00 76.81 94 MET A CA 1
ATOM 743 C C . MET A 1 94 ? 16.825 -1.721 -1.883 1.00 76.81 94 MET A C 1
ATOM 745 O O . MET A 1 94 ? 16.589 -1.416 -0.718 1.00 76.81 94 MET A O 1
ATOM 749 N N . ILE A 1 95 ? 17.725 -1.065 -2.625 1.00 77.44 95 ILE A N 1
ATOM 750 C CA . ILE A 1 95 ? 18.503 0.096 -2.147 1.00 77.44 95 ILE A CA 1
ATOM 751 C C . ILE A 1 95 ? 17.952 1.454 -2.615 1.00 77.44 95 ILE A C 1
ATOM 753 O O . ILE A 1 95 ? 18.648 2.459 -2.459 1.00 77.44 95 ILE A O 1
ATOM 757 N N . ARG A 1 96 ? 16.765 1.479 -3.233 1.00 65.50 96 ARG A N 1
ATOM 758 C CA . ARG A 1 96 ? 16.089 2.720 -3.636 1.00 65.50 96 ARG A CA 1
ATOM 759 C C . ARG A 1 96 ? 15.618 3.553 -2.451 1.00 65.50 96 ARG A C 1
ATOM 761 O O . ARG A 1 96 ? 15.221 2.964 -1.424 1.00 65.50 96 ARG A O 1
#

pLDDT: mean 77.33, std 18.01, range [31.03, 94.81]

Organism: NCBI:txid86635

Sequence (96 aa):
MAIVNDSEDNLHLLFERRSGTDTTSKLVMNDKTVKNIIINELLGPNITDYSYQSASTEWSDRMKSDVLYIPTEVSYAQPPILVEIQNSIDQAFMIR

Foldseek 3Di:
DDDDPPPPPPPDDDPCQPAQRPPVVLVVCQPLVNVLVVCCVVQNDVDDSQQWDWDAQQDPVRDGHSTKIDGPDDDPSGHIDGDIDHPDDDPVNVVD

Radius of gyration: 16.63 Å; chains: 1; bounding box: 43×37×39 Å

Secondary structure (DSSP, 8-state):
-----TTS-STT--GGGSTT--HHHHHHHHSHHHHHHHHHHHH-TTS-TTSEEEE--B-TTS-B-SEEEEESS--TTS--EEE---SS--HHHHT-